Protein AF-A0A4Q6BH96-F1 (afdb_monomer)

Solvent-accessible surface area (backbone atoms only — not comparable to full-atom values): 4156 Å² total; per-residue (Å²): 134,88,65,54,68,48,94,87,40,31,40,47,75,48,83,74,48,76,57,98,61,30,38,33,25,38,24,33,34,67,90,75,70,44,79,43,80,48,74,47,68,57,77,79,77,60,88,85,67,96,57,77,64,55,62,53,51,59,51,53,56,54,68,72,76,110

Structure (mmCIF, N/CA/C/O backbone):
data_AF-A0A4Q6BH96-F1
#
_entry.id   AF-A0A4Q6BH96-F1
#
loop_
_atom_site.group_PDB
_atom_site.id
_atom_site.type_symbol
_atom_site.label_atom_id
_atom_site.label_alt_id
_atom_site.label_comp_id
_atom_site.label_asym_id
_atom_site.label_entity_id
_atom_site.label_seq_id
_atom_site.pdbx_PDB_ins_code
_atom_site.Cartn_x
_atom_site.Cartn_y
_atom_site.Cartn_z
_atom_site.occupancy
_atom_site.B_iso_or_equiv
_atom_site.auth_seq_id
_atom_site.auth_comp_id
_atom_site.auth_asym_id
_atom_site.auth_atom_id
_atom_site.pdbx_PDB_model_num
ATOM 1 N N . MET A 1 1 ? -16.013 -10.765 -4.119 1.00 44.16 1 MET A N 1
ATOM 2 C CA . MET A 1 1 ? -14.715 -10.127 -4.423 1.00 44.16 1 MET A CA 1
ATOM 3 C C . MET A 1 1 ? -14.035 -9.765 -3.108 1.00 44.16 1 MET A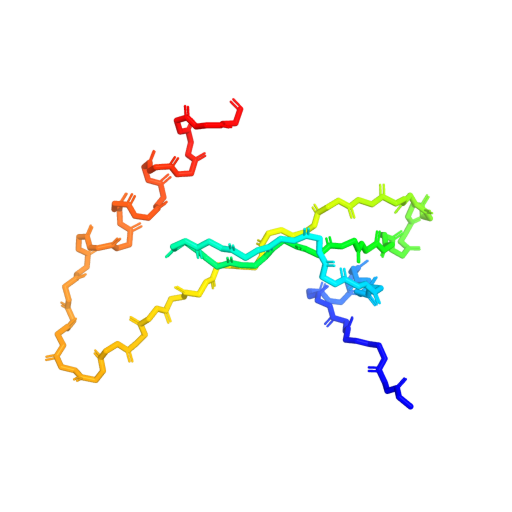 C 1
ATOM 5 O O . MET A 1 1 ? -14.456 -8.808 -2.463 1.00 44.16 1 MET A O 1
ATOM 9 N N . ALA A 1 2 ? -13.089 -10.576 -2.633 1.00 55.72 2 ALA A N 1
ATOM 10 C CA . ALA A 1 2 ? -12.393 -10.300 -1.376 1.00 55.72 2 ALA A CA 1
ATOM 11 C C . ALA A 1 2 ? -11.453 -9.100 -1.570 1.00 55.72 2 ALA A C 1
ATOM 13 O O . ALA A 1 2 ? -10.661 -9.080 -2.505 1.00 55.72 2 ALA A O 1
ATOM 14 N N . ARG A 1 3 ? -11.583 -8.075 -0.726 1.00 70.38 3 ARG A N 1
ATOM 15 C CA . ARG A 1 3 ? -10.635 -6.955 -0.686 1.00 70.38 3 ARG A CA 1
ATOM 16 C C . ARG A 1 3 ? -9.408 -7.419 0.092 1.00 70.38 3 ARG A C 1
ATOM 18 O O . ARG A 1 3 ? -9.566 -7.867 1.225 1.00 70.38 3 ARG A O 1
ATOM 25 N N . GLU A 1 4 ? -8.232 -7.334 -0.515 1.00 85.62 4 GLU A N 1
ATOM 26 C CA . GLU A 1 4 ? -6.982 -7.806 0.085 1.00 85.62 4 GLU 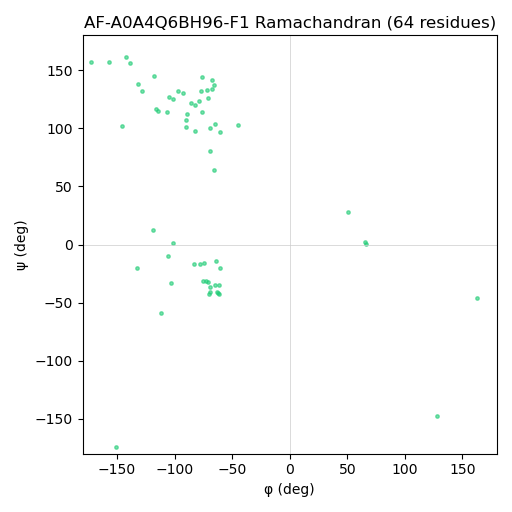A CA 1
ATOM 27 C C . GLU A 1 4 ? -6.614 -6.984 1.332 1.00 85.62 4 GLU A C 1
ATOM 29 O O . GLU A 1 4 ? -6.761 -5.756 1.353 1.00 85.62 4 GLU A O 1
ATOM 34 N N . LEU A 1 5 ? -6.169 -7.672 2.388 1.00 90.06 5 LEU A N 1
ATOM 35 C CA . LEU A 1 5 ? -5.719 -7.062 3.636 1.00 90.06 5 LEU A CA 1
ATOM 36 C C . LEU A 1 5 ? -4.197 -7.158 3.730 1.00 90.06 5 LEU A C 1
ATOM 38 O O . LEU A 1 5 ? -3.641 -8.239 3.897 1.00 90.06 5 LEU A O 1
ATOM 42 N N . VAL A 1 6 ? -3.533 -6.009 3.686 1.00 90.00 6 VAL A N 1
ATOM 43 C CA . VAL A 1 6 ? -2.074 -5.913 3.750 1.00 90.00 6 VAL A CA 1
ATOM 44 C C . VAL A 1 6 ? -1.636 -5.608 5.176 1.00 90.00 6 VAL A C 1
ATOM 46 O O . VAL A 1 6 ? -2.172 -4.708 5.836 1.00 90.00 6 VAL A O 1
ATOM 49 N N . ALA A 1 7 ? -0.643 -6.365 5.653 1.00 87.94 7 ALA A N 1
ATOM 50 C CA . ALA A 1 7 ? -0.045 -6.228 6.984 1.00 87.94 7 ALA A CA 1
ATOM 51 C C . ALA A 1 7 ? -1.076 -6.206 8.134 1.00 87.94 7 ALA A C 1
ATOM 53 O O . ALA A 1 7 ? -0.862 -5.543 9.148 1.00 87.94 7 ALA A O 1
ATOM 54 N N . GL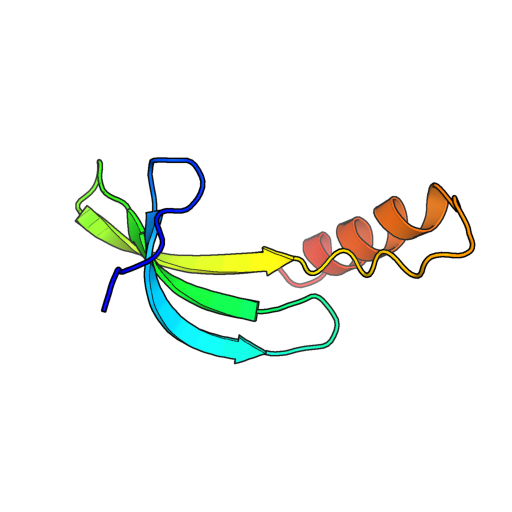Y A 1 8 ? -2.233 -6.850 7.940 1.00 90.12 8 GLY A N 1
ATOM 55 C CA . GLY A 1 8 ? -3.335 -6.881 8.906 1.00 90.12 8 GLY A CA 1
ATOM 56 C C . GLY A 1 8 ? -4.022 -5.534 9.176 1.00 90.12 8 GLY A C 1
ATOM 57 O O . GLY A 1 8 ? -4.925 -5.479 10.004 1.00 90.12 8 GLY A O 1
ATOM 58 N N . LYS A 1 9 ? -3.622 -4.444 8.507 1.00 93.94 9 LYS A N 1
ATOM 59 C CA . LYS A 1 9 ? -4.032 -3.075 8.876 1.00 93.94 9 LYS A CA 1
ATOM 60 C C . LYS A 1 9 ? -4.523 -2.215 7.718 1.00 93.94 9 LYS A C 1
ATOM 62 O O . LYS A 1 9 ? -5.235 -1.244 7.964 1.00 93.94 9 LYS A O 1
ATOM 67 N N . TYR A 1 10 ? -4.189 -2.555 6.473 1.00 95.38 10 TYR A N 1
ATOM 68 C CA . TYR A 1 10 ? -4.611 -1.792 5.297 1.00 95.38 10 TYR A CA 1
ATOM 69 C C . TYR A 1 10 ? -5.506 -2.629 4.401 1.00 95.38 10 TYR A C 1
ATOM 71 O O . TYR A 1 10 ? -5.073 -3.628 3.835 1.00 95.38 10 TYR A O 1
ATOM 79 N N . LYS A 1 11 ? -6.754 -2.202 4.243 1.00 95.31 11 LYS A N 1
ATOM 80 C CA . LYS A 1 11 ? -7.698 -2.832 3.322 1.00 95.31 11 LYS A CA 1
ATOM 81 C C . LYS A 1 11 ? -7.577 -2.172 1.957 1.00 95.31 11 LYS A C 1
ATOM 83 O O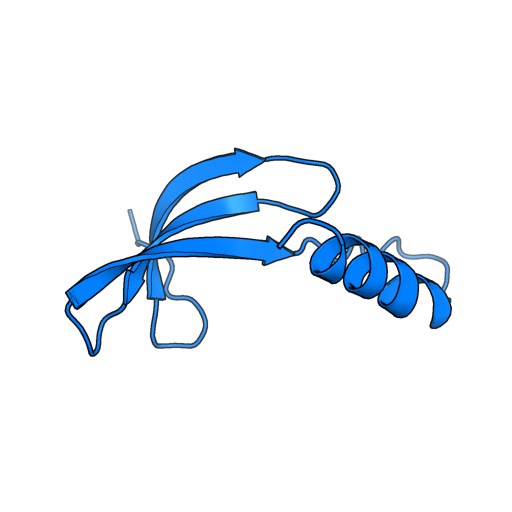 . LYS A 1 11 ? -7.945 -1.003 1.831 1.00 95.31 11 LYS A O 1
ATOM 88 N N . LEU A 1 12 ? -7.078 -2.900 0.960 1.00 94.44 12 LEU A N 1
ATOM 89 C CA . LEU A 1 12 ? -6.944 -2.387 -0.403 1.00 94.44 12 LEU A CA 1
ATOM 90 C C . LEU A 1 12 ? -8.325 -2.164 -1.035 1.00 94.44 12 LEU A C 1
ATOM 92 O O . LEU A 1 12 ? -9.273 -2.926 -0.818 1.00 94.44 12 LEU A O 1
ATOM 96 N N . ILE A 1 13 ? -8.445 -1.078 -1.794 1.00 95.19 13 ILE A N 1
ATOM 97 C CA . ILE A 1 13 ? -9.676 -0.648 -2.462 1.00 95.19 13 ILE A CA 1
ATOM 98 C C . ILE A 1 13 ? -9.521 -0.795 -3.972 1.00 95.19 13 ILE A C 1
ATOM 100 O O . ILE A 1 13 ? -10.315 -1.499 -4.591 1.00 95.19 13 ILE A O 1
ATOM 104 N N . ARG A 1 14 ? -8.525 -0.128 -4.564 1.00 93.69 14 ARG A N 1
ATOM 105 C CA . ARG A 1 14 ? -8.261 -0.160 -6.010 1.00 93.69 14 ARG A CA 1
ATOM 106 C C . ARG A 1 14 ? -6.817 0.204 -6.327 1.00 93.69 14 ARG A C 1
ATOM 108 O O . ARG A 1 14 ? -6.180 0.910 -5.549 1.00 93.69 14 ARG A O 1
ATOM 115 N N . LEU A 1 15 ? -6.332 -0.228 -7.485 1.00 94.44 15 LEU A N 1
ATOM 116 C CA . LEU A 1 15 ? -5.058 0.219 -8.044 1.00 94.44 15 LEU A CA 1
ATOM 117 C C . LEU A 1 15 ? -5.154 1.702 -8.444 1.00 94.44 15 LEU A C 1
ATOM 119 O O . LEU A 1 15 ? -6.126 2.118 -9.073 1.00 94.44 15 LEU A O 1
ATOM 123 N N . LEU A 1 16 ? -4.149 2.490 -8.067 1.00 94.19 16 LEU A N 1
ATOM 124 C CA . LEU A 1 16 ? -3.974 3.892 -8.461 1.00 94.19 16 LEU A CA 1
ATOM 125 C C . LEU A 1 16 ? -2.909 4.048 -9.548 1.00 94.19 16 LEU A C 1
ATOM 127 O O . LEU A 1 16 ? -3.032 4.924 -10.397 1.00 94.19 16 LEU A O 1
ATOM 131 N N . GLY A 1 17 ? -1.876 3.205 -9.539 1.00 91.44 17 GLY A N 1
AT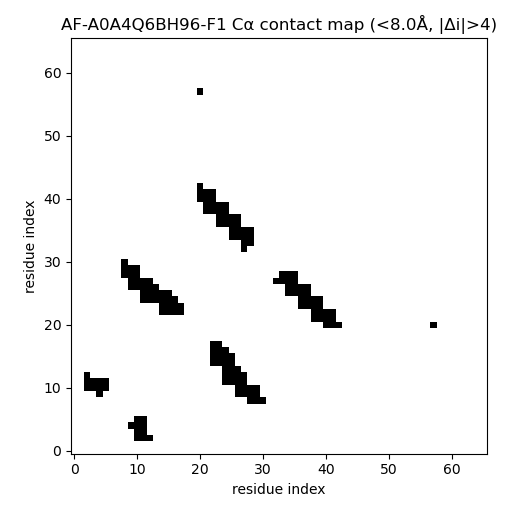OM 132 C CA . GLY A 1 17 ? -0.828 3.234 -10.553 1.00 91.44 17 GLY A CA 1
ATOM 133 C C . GLY A 1 17 ? 0.146 2.070 -10.425 1.00 91.44 17 GLY A C 1
ATOM 134 O O . GLY A 1 17 ? 0.300 1.492 -9.352 1.00 91.44 17 GLY A O 1
ATOM 135 N N . ARG A 1 18 ? 0.817 1.734 -11.525 1.00 92.25 18 ARG A N 1
ATOM 136 C CA . ARG A 1 18 ? 1.820 0.665 -11.611 1.00 92.25 18 ARG A CA 1
ATOM 137 C C . ARG A 1 18 ? 3.064 1.202 -12.306 1.00 92.25 18 AR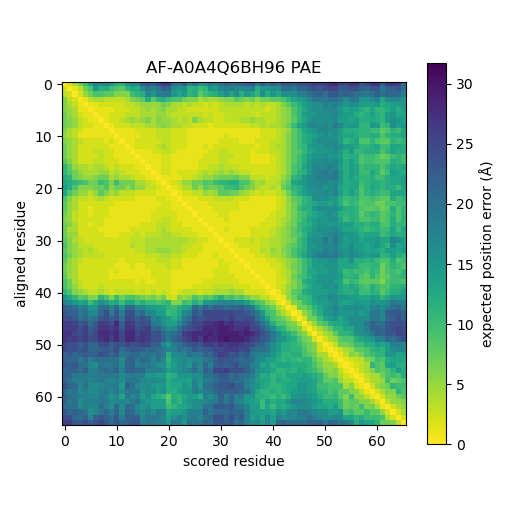G A C 1
ATOM 139 O O . ARG A 1 18 ? 2.947 1.922 -13.293 1.00 92.25 18 ARG A O 1
ATOM 146 N N . GLY A 1 19 ? 4.240 0.855 -11.797 1.00 86.00 19 GLY A N 1
ATOM 147 C CA . GLY A 1 19 ? 5.525 1.271 -12.353 1.00 86.00 19 GLY A CA 1
ATOM 148 C C . GLY A 1 19 ? 6.625 0.247 -12.083 1.00 86.00 19 GLY A C 1
ATOM 149 O O . GLY A 1 19 ? 6.373 -0.821 -11.532 1.00 86.00 19 GLY A O 1
ATOM 150 N N . GLY A 1 20 ? 7.866 0.582 -12.447 1.00 82.38 20 GLY A N 1
ATOM 151 C CA . GLY A 1 20 ? 8.999 -0.356 -12.394 1.00 82.38 20 GLY A CA 1
ATOM 152 C C . GLY A 1 20 ? 9.333 -0.924 -11.006 1.00 82.38 20 GLY A C 1
ATOM 153 O O . GLY A 1 20 ? 9.964 -1.968 -10.923 1.00 82.38 20 GLY A O 1
ATOM 154 N N . MET A 1 21 ? 8.900 -0.274 -9.920 1.00 83.06 21 MET A N 1
ATOM 155 C CA . MET A 1 21 ? 9.127 -0.732 -8.536 1.00 83.06 21 MET A CA 1
ATOM 156 C C . MET A 1 21 ? 7.909 -1.407 -7.900 1.00 83.06 21 MET A C 1
ATOM 158 O O . MET A 1 21 ? 7.974 -1.777 -6.732 1.00 83.06 21 MET A O 1
ATOM 162 N N . GLY A 1 22 ? 6.798 -1.536 -8.630 1.00 88.94 22 GLY A N 1
ATOM 163 C CA . GLY A 1 22 ? 5.574 -2.169 -8.144 1.00 88.94 22 GLY A CA 1
ATOM 164 C C . GLY A 1 22 ? 4.322 -1.313 -8.322 1.00 88.94 22 GLY A C 1
ATOM 165 O O . GLY A 1 22 ? 4.193 -0.562 -9.292 1.00 88.94 22 GLY A O 1
ATOM 166 N N . GLU A 1 23 ? 3.377 -1.453 -7.397 1.00 92.44 23 GLU A N 1
ATOM 167 C CA . GLU A 1 23 ? 1.988 -1.016 -7.557 1.00 92.44 23 GLU A CA 1
ATOM 168 C C . GLU A 1 23 ? 1.519 -0.153 -6.389 1.00 92.44 23 GLU A C 1
ATOM 170 O O . GLU A 1 23 ? 1.677 -0.508 -5.226 1.00 92.44 23 GLU A O 1
ATOM 175 N N . VAL A 1 24 ? 0.895 0.982 -6.687 1.00 93.38 24 VAL A N 1
ATOM 176 C CA . VAL A 1 24 ? 0.297 1.881 -5.699 1.00 93.38 24 VAL A CA 1
ATOM 177 C C . VAL A 1 24 ? -1.205 1.655 -5.673 1.00 93.38 24 VAL A C 1
ATOM 179 O O . VAL A 1 24 ? -1.868 1.784 -6.697 1.00 93.38 24 VAL A O 1
ATOM 182 N N . HIS A 1 25 ? -1.746 1.368 -4.496 1.00 94.50 25 HIS A N 1
ATOM 183 C CA . HIS A 1 25 ? -3.165 1.119 -4.273 1.00 94.50 25 HIS A CA 1
ATOM 184 C C . HIS A 1 25 ? -3.778 2.157 -3.331 1.00 94.50 25 HIS A C 1
ATOM 186 O O . HIS A 1 25 ? -3.148 2.586 -2.368 1.00 94.50 25 HIS A O 1
ATOM 192 N N . GLU A 1 26 ? -5.036 2.518 -3.569 1.00 95.62 26 GLU A N 1
ATOM 193 C CA . GLU A 1 26 ? -5.878 3.185 -2.577 1.00 95.62 26 GLU A CA 1
ATOM 194 C C . GLU A 1 26 ? -6.253 2.157 -1.510 1.00 95.62 26 GLU A C 1
ATOM 196 O O . GLU A 1 26 ? -6.683 1.049 -1.840 1.00 95.62 26 GLU A O 1
ATOM 201 N N . ALA A 1 27 ? -6.120 2.515 -0.238 1.00 95.88 27 ALA A N 1
ATOM 202 C CA . ALA A 1 27 ? -6.463 1.651 0.879 1.00 95.88 27 ALA A CA 1
ATOM 203 C C . ALA A 1 27 ? -7.094 2.434 2.034 1.00 95.88 27 ALA A C 1
ATOM 205 O O . ALA A 1 27 ? -6.926 3.647 2.160 1.00 95.88 27 ALA A O 1
ATOM 206 N N . THR A 1 28 ? -7.784 1.721 2.922 1.00 96.69 28 THR A N 1
ATOM 207 C CA . THR A 1 28 ? -8.207 2.248 4.227 1.00 96.69 28 THR A CA 1
ATOM 208 C C . THR A 1 28 ? -7.325 1.665 5.320 1.00 96.69 28 THR A C 1
ATOM 210 O O . THR A 1 28 ? -7.217 0.443 5.437 1.00 96.69 28 THR A O 1
ATOM 213 N N . HIS A 1 29 ? -6.730 2.522 6.151 1.00 95.44 29 HIS A N 1
ATOM 214 C CA . HIS A 1 29 ? -6.089 2.088 7.389 1.00 95.44 29 HIS A CA 1
ATOM 215 C C . HIS A 1 29 ? -7.165 1.786 8.434 1.00 95.44 29 HIS A C 1
ATOM 217 O O . HIS A 1 29 ? -7.896 2.682 8.848 1.00 95.44 29 HIS A O 1
ATOM 223 N N . LEU A 1 30 ? -7.290 0.523 8.836 1.00 94.06 30 LEU A N 1
ATOM 224 C CA . LEU A 1 30 ? -8.434 0.047 9.616 1.00 94.06 30 LEU A CA 1
ATOM 225 C C . LEU A 1 30 ? -8.525 0.673 11.011 1.00 94.06 30 LEU A C 1
ATOM 227 O O . LEU A 1 30 ? -9.628 0.931 11.476 1.00 94.06 30 LEU A O 1
ATOM 231 N N . SER A 1 31 ? -7.393 0.957 11.657 1.00 94.12 31 SER A N 1
ATOM 232 C CA . SER A 1 31 ? -7.383 1.546 13.002 1.00 94.12 31 SER A CA 1
ATOM 233 C C . SER A 1 31 ? -7.743 3.031 13.010 1.00 94.12 31 SER A C 1
ATOM 235 O O . SER A 1 31 ? -8.336 3.508 13.971 1.00 94.12 31 SER A O 1
ATOM 237 N N . THR A 1 32 ? -7.403 3.774 11.951 1.00 96.00 32 THR A N 1
ATOM 238 C CA . THR A 1 32 ? -7.636 5.228 11.893 1.00 96.00 32 THR A CA 1
ATOM 239 C C . THR A 1 32 ? -8.787 5.631 10.976 1.00 96.00 32 THR A C 1
ATOM 241 O O . THR A 1 32 ? -9.139 6.807 10.933 1.00 96.00 32 THR A O 1
ATOM 244 N N . GLY A 1 33 ? -9.330 4.705 10.183 1.00 93.62 33 GLY A N 1
ATOM 245 C CA . GLY A 1 33 ? -10.359 4.968 9.171 1.00 93.62 33 GLY A CA 1
ATOM 246 C C . GLY A 1 33 ? -9.895 5.834 7.992 1.00 93.62 33 GLY A C 1
ATOM 247 O O . GLY A 1 33 ? -10.678 6.119 7.088 1.00 93.62 33 GLY A O 1
ATOM 248 N N . ARG A 1 34 ? -8.628 6.268 7.966 1.00 95.69 34 ARG A N 1
ATOM 249 C CA . ARG A 1 34 ? -8.116 7.185 6.940 1.00 95.69 34 ARG A CA 1
ATOM 250 C C . ARG A 1 34 ? -7.871 6.464 5.619 1.00 95.69 34 ARG A C 1
ATOM 252 O O . ARG A 1 34 ? -7.395 5.326 5.599 1.00 95.69 34 ARG A O 1
ATOM 259 N N . ARG A 1 35 ? -8.137 7.168 4.516 1.00 96.06 35 ARG A N 1
ATOM 260 C CA . ARG A 1 35 ? -7.698 6.754 3.180 1.00 96.06 35 ARG A CA 1
ATOM 261 C C . ARG A 1 35 ? -6.219 7.064 2.999 1.00 96.06 35 ARG A C 1
ATOM 263 O O . ARG A 1 35 ? -5.778 8.162 3.327 1.00 96.06 35 ARG A O 1
ATOM 270 N N . VAL A 1 36 ? -5.473 6.087 2.502 1.00 95.19 36 VAL A N 1
ATOM 271 C CA . VAL A 1 36 ? -4.022 6.150 2.301 1.00 95.19 36 VAL A CA 1
ATOM 272 C C . VAL A 1 36 ? -3.654 5.514 0.962 1.00 95.19 36 VAL A C 1
ATOM 274 O O . VAL A 1 36 ? -4.391 4.672 0.449 1.00 95.19 36 VAL A O 1
ATOM 277 N N . ALA A 1 37 ? -2.508 5.901 0.409 1.00 94.94 37 ALA A N 1
ATOM 278 C CA . ALA A 1 37 ? -1.888 5.195 -0.705 1.00 94.94 37 ALA A CA 1
ATOM 279 C C . ALA A 1 37 ? -0.881 4.169 -0.160 1.00 94.94 37 ALA A C 1
ATOM 281 O O . ALA A 1 37 ? -0.044 4.506 0.676 1.00 94.94 37 ALA A O 1
ATOM 282 N N . VAL A 1 38 ? -0.959 2.921 -0.620 1.00 92.50 38 VAL A N 1
ATOM 283 C CA . VAL A 1 38 ? -0.046 1.831 -0.247 1.00 92.50 38 VAL A CA 1
ATOM 284 C C . VAL A 1 38 ? 0.744 1.420 -1.484 1.00 92.50 38 VAL A C 1
ATOM 286 O O . VAL A 1 38 ? 0.155 0.929 -2.444 1.00 92.50 38 VAL A O 1
ATOM 289 N N . LYS A 1 39 ? 2.068 1.620 -1.471 1.00 91.56 39 LYS A N 1
ATOM 290 C CA . LYS A 1 39 ? 2.977 1.163 -2.533 1.00 91.56 39 LYS A CA 1
ATOM 291 C C . LYS A 1 39 ? 3.479 -0.241 -2.198 1.00 91.56 39 LYS A C 1
ATOM 293 O O . LYS A 1 39 ? 4.281 -0.416 -1.286 1.00 91.56 39 LYS A O 1
ATOM 298 N N . LEU A 1 40 ? 2.975 -1.232 -2.920 1.00 89.00 40 LEU A N 1
ATOM 299 C CA . LEU A 1 40 ? 3.438 -2.612 -2.884 1.00 89.00 40 LEU A CA 1
ATOM 300 C C . LEU A 1 40 ? 4.665 -2.734 -3.780 1.00 89.00 40 LEU A C 1
ATOM 302 O O . LEU A 1 40 ? 4.596 -2.439 -4.972 1.00 89.00 40 LEU A O 1
ATOM 306 N N . LEU A 1 41 ? 5.789 -3.141 -3.196 1.00 87.12 41 LEU A N 1
ATOM 307 C CA . LEU A 1 41 ? 7.025 -3.333 -3.938 1.00 87.12 41 LEU A CA 1
ATOM 308 C C . LEU A 1 41 ? 7.044 -4.737 -4.536 1.00 87.12 41 LEU A C 1
ATOM 310 O O . LEU A 1 41 ? 6.958 -5.729 -3.812 1.00 87.12 41 LEU A O 1
ATOM 314 N N . THR A 1 42 ? 7.168 -4.824 -5.856 1.00 78.12 42 THR A N 1
ATOM 315 C CA . THR A 1 42 ? 7.391 -6.107 -6.523 1.00 78.12 42 THR A CA 1
ATOM 316 C C . THR A 1 42 ? 8.879 -6.409 -6.446 1.00 78.12 42 THR A C 1
ATOM 318 O O . THR A 1 42 ? 9.666 -5.911 -7.250 1.00 78.12 42 THR A O 1
ATOM 321 N N . PHE A 1 43 ? 9.286 -7.222 -5.473 1.00 64.06 43 PHE A N 1
ATOM 322 C CA . PHE A 1 43 ? 10.583 -7.880 -5.552 1.00 64.06 43 PHE A CA 1
ATOM 323 C C . PHE A 1 43 ? 10.469 -8.902 -6.675 1.00 64.06 43 PHE A C 1
ATOM 325 O O . PHE A 1 43 ? 9.851 -9.953 -6.514 1.00 64.06 43 PHE A O 1
ATOM 332 N N . VAL A 1 44 ? 10.986 -8.553 -7.851 1.00 52.47 44 VAL A N 1
ATOM 333 C CA . VAL A 1 44 ? 11.204 -9.526 -8.915 1.00 52.47 44 VAL A CA 1
ATOM 334 C C . VAL A 1 44 ? 12.183 -10.553 -8.350 1.00 52.47 44 VAL A C 1
ATOM 336 O O . VAL A 1 44 ? 13.388 -10.326 -8.334 1.00 52.47 44 VAL A O 1
ATOM 339 N N . GLN A 1 45 ? 11.657 -11.668 -7.842 1.00 48.81 45 GLN A N 1
ATOM 340 C CA . GLN A 1 45 ? 12.406 -12.912 -7.755 1.00 48.81 45 GLN A CA 1
ATOM 341 C C . GLN A 1 45 ? 12.574 -13.384 -9.198 1.00 48.81 45 GLN A C 1
ATOM 343 O O . GLN A 1 45 ? 11.794 -14.185 -9.705 1.00 48.81 45 GLN A O 1
ATOM 348 N N . THR A 1 46 ? 13.545 -12.813 -9.908 1.00 43.47 46 THR A N 1
ATOM 349 C CA . THR A 1 46 ? 14.156 -13.529 -11.020 1.00 43.47 46 THR A CA 1
ATOM 350 C C . THR A 1 46 ? 14.843 -14.717 -10.383 1.00 43.47 46 THR A C 1
ATOM 352 O O . THR A 1 46 ? 15.868 -14.561 -9.727 1.00 43.47 46 THR A O 1
ATOM 355 N N . THR A 1 47 ? 14.223 -15.884 -10.515 1.00 46.56 47 THR A N 1
ATOM 356 C CA . THR A 1 47 ? 14.862 -17.184 -10.350 1.00 46.56 47 THR A CA 1
ATOM 357 C C . THR A 1 47 ? 16.196 -17.119 -11.099 1.00 46.56 47 THR A C 1
ATOM 359 O O . THR A 1 47 ? 16.190 -17.094 -12.328 1.00 46.56 47 THR A O 1
ATOM 362 N N . GLY A 1 48 ? 17.319 -16.966 -10.394 1.00 48.31 48 GLY A N 1
ATOM 363 C CA . GLY A 1 48 ? 18.619 -16.860 -11.060 1.00 48.31 48 GLY A CA 1
ATOM 364 C C . GLY A 1 4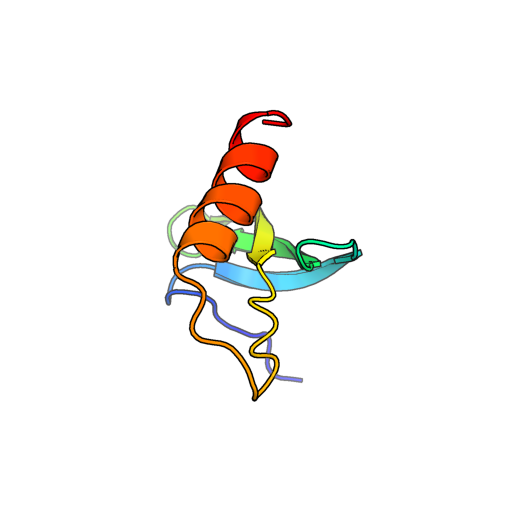8 ? 19.766 -16.286 -10.242 1.00 48.31 48 GLY A C 1
ATOM 365 O O . GLY A 1 48 ? 20.832 -16.883 -10.261 1.00 48.31 48 GLY A O 1
ATOM 366 N N . ASP A 1 49 ? 19.583 -15.184 -9.511 1.00 47.62 49 ASP A N 1
ATOM 367 C CA . ASP A 1 49 ? 20.737 -14.460 -8.960 1.00 47.62 49 ASP A CA 1
ATOM 368 C C . ASP A 1 49 ? 20.416 -13.832 -7.598 1.00 47.62 49 ASP A C 1
ATOM 370 O O . ASP A 1 49 ? 19.771 -12.782 -7.506 1.00 47.62 49 ASP A O 1
ATOM 374 N N . ASP A 1 50 ? 20.892 -14.481 -6.534 1.00 53.53 50 ASP A N 1
ATOM 375 C CA . ASP A 1 50 ? 20.980 -13.954 -5.170 1.00 53.53 50 ASP A CA 1
ATOM 376 C C . ASP A 1 50 ? 21.990 -12.788 -5.107 1.00 53.53 50 ASP A C 1
ATOM 378 O O . ASP A 1 50 ? 23.035 -12.892 -4.466 1.00 53.53 50 ASP A O 1
ATOM 382 N N . ASP A 1 51 ? 21.720 -11.670 -5.792 1.00 58.16 51 ASP A N 1
ATOM 383 C CA . ASP A 1 51 ? 22.520 -10.450 -5.651 1.00 58.16 51 ASP A CA 1
ATOM 384 C C . ASP A 1 51 ? 21.936 -9.556 -4.536 1.00 58.16 51 ASP A C 1
ATOM 386 O O . ASP A 1 51 ? 20.948 -8.832 -4.748 1.00 58.16 51 ASP A O 1
ATOM 390 N N . PRO A 1 52 ? 22.534 -9.557 -3.327 1.00 55.25 52 PRO A N 1
ATOM 391 C CA . PRO A 1 52 ? 22.055 -8.767 -2.197 1.00 55.25 52 PRO A CA 1
ATOM 392 C C . PRO A 1 52 ? 22.139 -7.249 -2.434 1.00 55.25 52 PRO A C 1
ATOM 394 O O . PRO A 1 52 ? 21.505 -6.484 -1.699 1.00 55.25 52 PRO A O 1
ATOM 397 N N . ASN A 1 53 ? 22.867 -6.770 -3.452 1.00 53.75 53 ASN A N 1
ATOM 398 C CA . ASN A 1 53 ? 22.950 -5.338 -3.753 1.00 53.75 53 ASN A CA 1
ATOM 399 C C . ASN A 1 53 ? 21.714 -4.791 -4.478 1.00 53.75 53 ASN A C 1
ATOM 401 O O . ASN A 1 53 ? 21.474 -3.582 -4.442 1.00 53.75 53 ASN A O 1
ATOM 405 N N . ARG A 1 54 ? 20.865 -5.640 -5.065 1.00 56.59 54 ARG A N 1
ATOM 406 C CA . ARG A 1 54 ? 19.657 -5.167 -5.761 1.00 56.59 54 ARG A CA 1
ATOM 407 C C . ARG A 1 54 ? 18.579 -4.668 -4.793 1.00 56.59 54 ARG A C 1
ATOM 409 O O . ARG A 1 54 ? 17.883 -3.694 -5.083 1.00 56.59 54 ARG A O 1
ATOM 416 N N . LEU A 1 55 ? 18.513 -5.248 -3.589 1.00 55.44 55 LEU A N 1
ATOM 417 C CA . LEU A 1 55 ? 17.671 -4.760 -2.485 1.00 55.44 55 LEU A CA 1
ATOM 418 C C . LEU A 1 55 ? 18.061 -3.336 -2.058 1.00 55.44 55 LEU A C 1
ATOM 420 O O . LEU A 1 55 ? 17.185 -2.526 -1.735 1.00 55.44 55 LEU A O 1
ATOM 424 N N . LYS A 1 56 ? 19.361 -3.007 -2.112 1.00 52.94 56 LYS A N 1
ATOM 425 C CA . LYS A 1 56 ? 19.863 -1.649 -1.856 1.00 52.94 56 LYS A CA 1
ATOM 426 C C . LYS A 1 56 ? 19.464 -0.668 -2.955 1.00 52.94 56 LYS A C 1
ATOM 428 O O . LYS A 1 56 ? 19.150 0.475 -2.640 1.00 52.94 56 LYS A O 1
ATOM 433 N N . GLU A 1 57 ? 19.426 -1.073 -4.224 1.00 57.38 57 GLU A N 1
ATOM 434 C CA . GLU A 1 57 ? 19.030 -0.161 -5.308 1.00 57.38 57 GLU 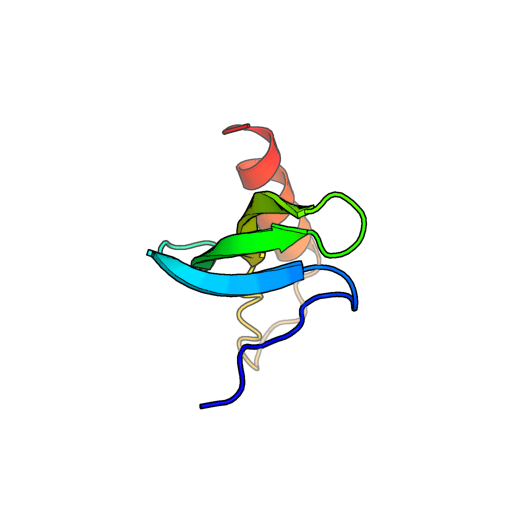A CA 1
ATOM 435 C C . GLU A 1 57 ? 17.531 0.179 -5.260 1.00 57.38 57 GLU A C 1
ATOM 437 O O . GLU A 1 57 ? 17.155 1.349 -5.380 1.00 57.38 57 GLU A O 1
ATOM 4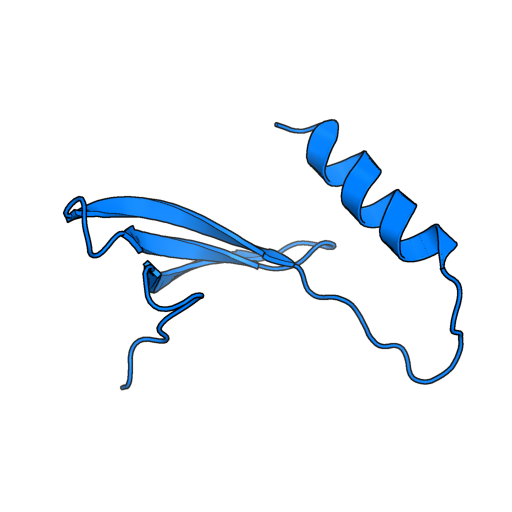42 N N . VAL A 1 58 ? 16.674 -0.817 -5.004 1.00 56.59 58 VAL A N 1
ATOM 443 C CA . VAL A 1 58 ? 15.222 -0.605 -4.862 1.00 56.59 58 VAL A CA 1
ATOM 444 C C . VAL A 1 58 ? 14.915 0.310 -3.672 1.00 56.59 58 VAL A C 1
ATOM 446 O O . VAL A 1 58 ? 14.106 1.230 -3.797 1.00 56.59 58 VAL A O 1
ATOM 449 N N . THR A 1 59 ? 15.600 0.124 -2.539 1.00 56.75 59 THR A N 1
ATOM 450 C CA . THR A 1 59 ? 15.448 1.017 -1.376 1.00 56.75 59 THR A CA 1
ATOM 451 C C . THR A 1 59 ? 16.022 2.409 -1.639 1.00 56.75 59 THR A C 1
ATOM 453 O O . THR A 1 59 ? 15.378 3.400 -1.307 1.00 56.75 59 THR A O 1
ATOM 456 N N . THR A 1 60 ? 17.177 2.521 -2.301 1.00 53.44 60 THR A N 1
ATOM 457 C CA . THR A 1 60 ? 17.811 3.820 -2.595 1.00 53.44 60 THR A CA 1
ATOM 458 C C . THR A 1 60 ? 16.942 4.688 -3.500 1.00 53.44 60 THR A C 1
ATOM 460 O O . THR A 1 60 ? 16.822 5.890 -3.264 1.00 53.44 60 THR A O 1
ATOM 463 N N . ARG A 1 61 ? 16.300 4.107 -4.519 1.00 54.34 61 ARG A N 1
ATOM 464 C CA . ARG A 1 61 ? 15.397 4.879 -5.381 1.00 54.34 61 ARG A CA 1
ATOM 465 C C . ARG A 1 61 ? 14.103 5.269 -4.664 1.00 54.34 61 ARG A C 1
ATOM 467 O O . ARG A 1 61 ? 13.603 6.360 -4.903 1.00 54.34 61 ARG A O 1
ATOM 474 N N . PHE A 1 62 ? 13.609 4.442 -3.739 1.00 56.53 62 PHE A N 1
ATOM 475 C CA . PHE A 1 62 ? 12.430 4.775 -2.934 1.00 56.53 62 PHE A CA 1
ATOM 476 C C . PHE A 1 62 ? 12.642 6.030 -2.071 1.00 56.53 62 PHE A C 1
ATOM 478 O O . PHE A 1 62 ? 11.765 6.884 -2.029 1.00 56.53 62 PHE A O 1
ATOM 485 N N . TYR A 1 63 ? 13.808 6.179 -1.432 1.00 56.88 63 TYR A N 1
ATOM 486 C CA . TYR A 1 63 ? 14.104 7.350 -0.593 1.00 56.88 63 TYR A CA 1
ATOM 487 C C . TYR A 1 63 ? 14.405 8.635 -1.376 1.00 56.88 63 TYR A C 1
ATOM 489 O O . TYR A 1 63 ? 14.381 9.710 -0.788 1.00 56.88 63 TYR A O 1
ATOM 497 N N . ARG A 1 64 ? 14.705 8.552 -2.680 1.00 51.94 64 ARG A N 1
ATOM 498 C CA . ARG A 1 64 ? 15.005 9.740 -3.497 1.00 51.94 64 ARG A CA 1
ATOM 499 C C . ARG A 1 64 ? 13.767 10.471 -4.022 1.00 51.94 64 ARG A C 1
ATOM 501 O O . ARG A 1 64 ? 13.907 11.608 -4.451 1.00 51.94 64 ARG A O 1
ATOM 508 N N . GLU A 1 65 ? 12.594 9.841 -4.006 1.00 47.31 65 GLU A N 1
ATOM 509 C CA . GLU A 1 65 ? 11.355 10.382 -4.596 1.00 47.31 65 GLU A CA 1
ATOM 510 C C . GLU A 1 65 ? 10.225 10.600 -3.565 1.00 47.31 65 GLU A C 1
ATOM 512 O O . GLU A 1 65 ? 9.072 10.786 -3.957 1.00 47.31 65 GLU A O 1
ATOM 517 N N . ALA A 1 66 ? 10.535 10.538 -2.262 1.00 44.78 66 ALA A N 1
ATOM 518 C CA . ALA A 1 66 ? 9.589 10.760 -1.161 1.00 44.78 66 ALA A CA 1
ATOM 519 C C . ALA A 1 66 ? 9.602 12.210 -0.657 1.00 44.78 66 ALA A C 1
ATOM 521 O O . ALA A 1 66 ? 10.705 12.798 -0.584 1.00 44.78 66 ALA A O 1
#

Mean predicted aligned error: 10.29 Å

pLDDT: mean 76.2, std 19.58, range [43.47, 96.69]

Radius of gyration: 14.09 Å; Cα contacts (8 Å, |Δi|>4): 80; chains: 1; bounding box: 38×28×25 Å

Secondary structure (DSSP, 8-state):
-PPPEETTTEEEEEEEEEETTEEEEEEEETTT--EEEEEEE-----TT---THHHHHHHHHHHH--

Sequence (66 aa):
MARELVAGKYKLIRLLGRGGMGEVHEATHLSTGRRVAVKLLTFVQTTGDDDPNRLKEVTTRFYREA

Foldseek 3Di:
DQQDQPPVFWGFDAWPDADPQGTWTWTAGRVVRDIDIDGDGDPPPPVPDPDPCVVVVSVVVVVVPD

Nearest PDB structures (foldseek):
  5o0y-assembly1_A  TM=7.791E-01  e=4.392E-04  Homo sapiens
  7aj8-assembly1_A  TM=7.404E-01  e=5.154E-03  Homo sapiens
  8c3g-assembly1_B  TM=7.430E-01  e=6.229E-03  Homo sapiens
  6uip-assembly2_B  TM=7.474E-01  e=7.529E-03  Homo sapiens
  6k0j-assembly1_A  TM=6.404E-01  e=6.635E-03  Homo sapiens